Protein AF-A0A5M9ZFS0-F1 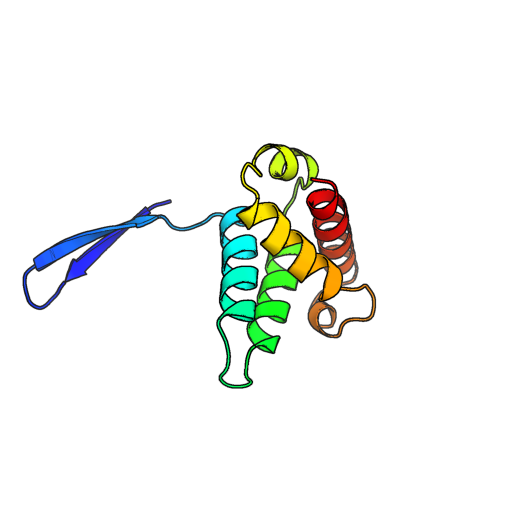(afdb_monomer_lite)

Secondary structure (DSSP, 8-state):
-EEEEE-TTT--EEEEEPP-HHHHHHHHHHHHHH--SS-THHHHHHHHHHHHT-S-HHHHHTT--SHHHHHHHHHHHHHS-TT-GGGTTS-HHHHHHHHHHHHHHHT-

Structure (mmCIF, N/CA/C/O backbone):
data_AF-A0A5M9ZFS0-F1
#
_entry.id   AF-A0A5M9ZFS0-F1
#
loop_
_atom_site.group_PDB
_atom_site.id
_atom_site.type_symbol
_atom_site.label_atom_id
_atom_site.label_alt_id
_atom_site.label_comp_id
_atom_site.label_asym_id
_atom_site.label_entity_id
_atom_site.label_seq_id
_atom_site.pdbx_PDB_ins_code
_atom_site.Cartn_x
_atom_site.Cartn_y
_atom_site.Cartn_z
_atom_site.occupancy
_atom_site.B_iso_or_equiv
_atom_site.auth_seq_id
_atom_site.auth_comp_id
_atom_site.auth_asym_id
_atom_site.auth_atom_id
_atom_site.pdbx_PDB_model_num
ATOM 1 N N . MET A 1 1 ? -13.727 -6.278 5.787 1.00 86.94 1 MET A N 1
ATOM 2 C CA . MET A 1 1 ? -13.949 -7.192 6.936 1.00 86.94 1 MET A CA 1
ATOM 3 C C . MET A 1 1 ? -13.792 -6.398 8.227 1.00 86.94 1 MET A C 1
ATOM 5 O O . MET A 1 1 ? -13.055 -5.420 8.223 1.00 86.94 1 MET A O 1
ATOM 9 N N . GLN A 1 2 ? -14.477 -6.761 9.308 1.00 91.94 2 GLN A N 1
ATOM 10 C CA . GLN A 1 2 ? -14.270 -6.137 10.619 1.00 91.94 2 GLN A CA 1
ATOM 11 C C . GLN A 1 2 ? -14.215 -7.212 11.697 1.00 91.94 2 GLN A C 1
ATOM 13 O O . GLN A 1 2 ? -14.844 -8.259 11.548 1.00 91.94 2 GLN A O 1
ATOM 18 N N . VAL A 1 3 ? -13.461 -6.942 12.753 1.00 93.50 3 VAL A N 1
ATOM 19 C CA . VAL A 1 3 ? -13.358 -7.803 13.931 1.00 93.50 3 VAL A CA 1
ATOM 20 C C . VAL A 1 3 ? -13.844 -7.031 15.146 1.00 93.50 3 VAL A C 1
ATOM 22 O O . VAL A 1 3 ? -13.636 -5.821 15.245 1.00 93.50 3 VAL A O 1
ATOM 25 N N . GLN A 1 4 ? -14.512 -7.730 16.053 1.00 95.50 4 GLN A N 1
ATOM 26 C CA . GLN A 1 4 ? -14.872 -7.201 17.358 1.00 95.50 4 GLN A CA 1
ATOM 27 C C . GLN A 1 4 ? -13.820 -7.677 18.354 1.00 95.50 4 GLN A C 1
ATOM 29 O O . GLN A 1 4 ? -13.546 -8.872 18.448 1.00 95.50 4 GLN A O 1
ATOM 34 N N . LEU A 1 5 ? -13.206 -6.731 19.048 1.00 94.00 5 LEU A N 1
ATOM 35 C CA . LEU A 1 5 ? -12.320 -6.977 20.173 1.00 94.00 5 LEU A CA 1
ATOM 36 C C . LEU A 1 5 ? -13.121 -6.747 21.450 1.00 94.00 5 LEU A C 1
ATOM 38 O O . LEU A 1 5 ? -13.888 -5.787 21.522 1.00 94.00 5 LEU A O 1
ATOM 42 N N . ILE A 1 6 ? -12.940 -7.624 22.428 1.00 95.56 6 ILE A N 1
ATOM 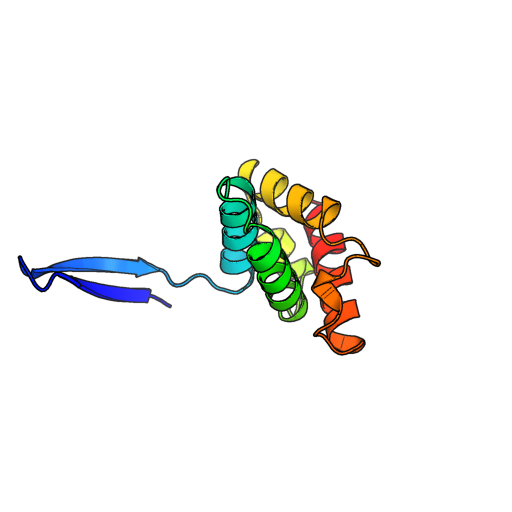43 C CA . ILE A 1 6 ? -13.518 -7.498 23.765 1.00 95.56 6 ILE A CA 1
ATOM 44 C C . ILE A 1 6 ? -12.333 -7.384 24.720 1.00 95.56 6 ILE A C 1
ATOM 46 O O . ILE A 1 6 ? -11.440 -8.229 24.675 1.00 95.56 6 ILE A O 1
ATOM 50 N N . ASP A 1 7 ? -12.282 -6.323 25.522 1.00 94.25 7 ASP A N 1
ATOM 51 C CA . ASP A 1 7 ? -11.247 -6.167 26.543 1.00 94.25 7 ASP A CA 1
ATOM 52 C C . ASP A 1 7 ? -11.521 -7.137 27.700 1.00 94.25 7 ASP A C 1
ATOM 54 O O . ASP A 1 7 ? -12.573 -7.093 28.338 1.00 94.25 7 ASP A O 1
ATOM 58 N N . ASP A 1 8 ? -10.559 -8.009 27.992 1.00 94.75 8 ASP A N 1
ATOM 59 C CA . ASP A 1 8 ? -10.658 -8.998 29.067 1.00 94.75 8 ASP A CA 1
ATOM 60 C C . ASP A 1 8 ? -10.776 -8.368 30.469 1.00 94.75 8 ASP A C 1
ATOM 62 O O . ASP A 1 8 ? -11.169 -9.046 31.421 1.00 94.75 8 ASP A O 1
ATOM 66 N N . LYS A 1 9 ? -10.409 -7.090 30.641 1.00 94.56 9 LYS A N 1
ATOM 67 C CA . LYS A 1 9 ? -10.388 -6.419 31.950 1.00 94.56 9 LYS A CA 1
ATOM 68 C C . LYS A 1 9 ? -11.722 -5.801 32.336 1.00 94.56 9 LYS A C 1
ATOM 70 O O . LYS A 1 9 ? -12.108 -5.890 33.500 1.00 94.56 9 LYS A O 1
ATOM 75 N N . ASP A 1 10 ? -12.382 -5.131 31.400 1.00 95.75 10 ASP A N 1
ATOM 76 C CA . ASP A 1 10 ? -13.610 -4.373 31.657 1.00 95.75 10 ASP A CA 1
ATOM 77 C C . ASP A 1 10 ? -14.764 -4.729 30.708 1.00 95.75 10 ASP A C 1
ATOM 79 O O . ASP A 1 10 ? -15.874 -4.221 30.875 1.00 95.75 10 ASP A O 1
ATOM 83 N N . GLY A 1 11 ? -14.542 -5.647 29.762 1.00 94.06 11 GLY A N 1
ATOM 84 C CA . GLY A 1 11 ? -15.536 -6.075 28.784 1.00 94.06 11 GLY A CA 1
ATOM 85 C C . GLY A 1 11 ? -15.806 -5.044 27.692 1.00 94.06 11 GLY A C 1
ATOM 86 O O . GLY A 1 11 ? -16.806 -5.177 26.988 1.00 94.06 11 GLY A O 1
ATOM 87 N N . ALA A 1 12 ? -14.971 -4.007 27.549 1.00 95.56 12 ALA A N 1
ATOM 88 C CA . ALA A 1 12 ? -15.166 -2.990 26.527 1.00 95.56 12 ALA A CA 1
ATOM 89 C C . ALA A 1 12 ? -15.106 -3.601 25.122 1.00 95.56 12 ALA A C 1
ATOM 91 O O . ALA A 1 12 ? -14.148 -4.282 24.756 1.00 95.56 12 ALA A O 1
ATOM 92 N N . GLU A 1 13 ? -16.125 -3.319 24.314 1.00 96.44 13 GLU A N 1
ATOM 93 C CA . GLU A 1 13 ? -16.203 -3.800 22.940 1.00 96.44 13 GLU A CA 1
ATOM 94 C C . GLU A 1 13 ? -15.725 -2.725 21.962 1.00 96.44 13 GLU A C 1
ATOM 96 O O . GLU A 1 13 ? -16.242 -1.605 21.930 1.00 96.44 13 GLU A O 1
ATOM 101 N N . VAL A 1 14 ? -14.760 -3.078 21.115 1.00 95.25 14 VAL A N 1
ATOM 102 C CA . VAL A 1 14 ? -14.237 -2.201 20.064 1.00 95.25 14 VAL A CA 1
ATOM 103 C C . VAL A 1 14 ? -14.303 -2.917 18.725 1.00 95.25 14 VAL A C 1
ATOM 105 O O . VAL A 1 14 ? -13.836 -4.043 18.577 1.00 95.25 14 VAL A O 1
ATOM 108 N N . VAL A 1 15 ? -14.845 -2.243 17.712 1.00 95.06 15 VAL A N 1
ATOM 109 C CA . VAL A 1 15 ? -14.835 -2.749 16.336 1.00 95.06 15 VAL A CA 1
ATOM 110 C C . VAL A 1 15 ? -13.624 -2.193 15.601 1.00 95.06 15 VAL A C 1
ATOM 112 O O . VAL A 1 15 ? -13.479 -0.981 15.446 1.00 95.06 15 VAL A O 1
ATOM 115 N N . VAL A 1 16 ? -12.782 -3.088 15.090 1.00 92.12 16 VAL A N 1
ATOM 116 C CA . VAL A 1 16 ? -11.632 -2.744 14.253 1.00 92.12 16 VAL A CA 1
ATOM 117 C C . VAL A 1 16 ? -11.916 -3.160 12.817 1.00 92.12 16 VAL A C 1
ATOM 119 O O . VAL A 1 16 ? -12.253 -4.311 12.528 1.00 92.12 16 VAL A O 1
ATOM 122 N N . ARG A 1 17 ? -11.777 -2.212 11.889 1.00 91.69 17 ARG A N 1
ATOM 123 C CA . ARG A 1 17 ? -11.858 -2.504 10.456 1.00 91.69 17 ARG A CA 1
ATOM 124 C C . ARG A 1 17 ? -10.548 -3.128 10.002 1.00 91.69 17 ARG A C 1
ATOM 126 O O . ARG A 1 17 ? -9.484 -2.563 10.238 1.00 91.69 17 ARG A O 1
ATOM 133 N N . ILE A 1 18 ? -10.642 -4.269 9.329 1.00 92.88 18 ILE A N 1
ATOM 134 C CA . ILE A 1 18 ? -9.488 -4.897 8.694 1.00 92.88 18 ILE A CA 1
ATOM 135 C C . ILE A 1 18 ? -9.313 -4.248 7.319 1.00 92.88 18 ILE A C 1
ATOM 137 O O . ILE A 1 18 ? -10.272 -4.280 6.534 1.00 92.88 18 ILE A O 1
ATOM 141 N N . PRO A 1 19 ? -8.149 -3.632 7.046 1.00 94.81 19 PRO A N 1
ATOM 142 C CA . PRO A 1 19 ? -7.887 -3.020 5.755 1.00 94.81 19 PRO A CA 1
ATOM 143 C C . PRO A 1 19 ? -7.862 -4.090 4.659 1.00 94.81 19 PRO A C 1
ATOM 145 O O . PRO A 1 19 ? -7.485 -5.237 4.900 1.00 94.81 19 PRO A O 1
ATOM 148 N N . ASP A 1 20 ? -8.276 -3.703 3.460 1.00 95.94 20 ASP A N 1
ATOM 149 C CA . ASP A 1 20 ? -7.980 -4.456 2.244 1.00 95.94 20 ASP A CA 1
ATOM 150 C C . ASP A 1 20 ? -6.545 -4.165 1.769 1.00 95.94 20 ASP A C 1
ATOM 152 O O . ASP A 1 20 ? -5.780 -3.511 2.479 1.00 95.94 20 ASP A O 1
ATOM 156 N N . LEU A 1 21 ? -6.160 -4.661 0.589 1.00 97.69 21 LEU A N 1
ATOM 157 C CA . LEU A 1 21 ? -4.794 -4.515 0.074 1.00 97.69 21 LEU A CA 1
ATOM 158 C C . LEU A 1 21 ? -4.366 -3.048 -0.053 1.00 97.69 21 LEU A C 1
ATOM 160 O O . LEU A 1 21 ? -3.312 -2.687 0.472 1.00 97.69 21 LEU A O 1
ATOM 164 N N . LEU A 1 22 ? -5.200 -2.187 -0.651 1.00 97.81 22 LEU A N 1
ATOM 165 C CA . LEU A 1 22 ? -4.901 -0.758 -0.769 1.00 97.81 22 LEU A CA 1
ATOM 166 C C . LEU A 1 22 ? -4.757 -0.103 0.611 1.00 97.81 22 LEU A C 1
ATOM 168 O O . LEU A 1 22 ? -3.778 0.597 0.877 1.00 97.81 22 LEU A O 1
ATOM 172 N N . GLY A 1 23 ? -5.698 -0.363 1.523 1.00 97.12 23 GLY A N 1
ATOM 173 C CA . GLY A 1 23 ? -5.618 0.155 2.886 1.00 97.12 23 GLY A CA 1
ATOM 174 C C . GLY A 1 23 ? -4.367 -0.330 3.625 1.00 97.12 23 GLY A C 1
ATOM 175 O O . GLY A 1 23 ? -3.717 0.448 4.325 1.00 97.12 23 GLY A O 1
ATOM 176 N N . ALA A 1 24 ? -3.995 -1.599 3.457 1.00 98.12 24 ALA A N 1
ATOM 177 C CA . ALA A 1 24 ? -2.823 -2.191 4.086 1.00 98.12 24 ALA A CA 1
ATOM 178 C C . ALA A 1 24 ? -1.528 -1.583 3.532 1.00 98.12 24 ALA A C 1
ATOM 180 O O . ALA A 1 24 ? -0.634 -1.256 4.314 1.00 98.12 24 ALA A O 1
ATOM 181 N N . LEU A 1 25 ? -1.453 -1.355 2.219 1.00 98.50 25 LEU A N 1
ATOM 182 C CA . LEU A 1 25 ? -0.327 -0.697 1.557 1.00 98.50 25 LEU A CA 1
ATOM 183 C C . LEU A 1 25 ? -0.110 0.724 2.103 1.00 98.50 25 LEU A C 1
ATOM 185 O O . LEU A 1 25 ? 0.992 1.075 2.538 1.00 98.50 25 LEU A O 1
ATOM 189 N N . ILE A 1 26 ? -1.183 1.520 2.187 1.00 97.75 26 ILE A N 1
ATOM 190 C CA . ILE A 1 26 ? -1.152 2.870 2.774 1.00 97.75 26 ILE A CA 1
ATOM 191 C C . ILE A 1 26 ? -0.697 2.828 4.240 1.00 97.75 26 ILE A C 1
ATOM 193 O O . ILE A 1 26 ? 0.114 3.657 4.670 1.00 97.75 26 ILE A O 1
ATOM 197 N N . LEU A 1 27 ? -1.168 1.847 5.014 1.00 97.06 27 LEU A N 1
ATOM 198 C CA . LEU A 1 27 ? -0.754 1.671 6.406 1.00 97.06 27 LEU A CA 1
ATOM 199 C C . LEU A 1 27 ? 0.717 1.259 6.540 1.00 97.06 27 LEU A C 1
ATOM 201 O O . LEU A 1 27 ? 1.377 1.737 7.463 1.00 97.06 27 LEU A O 1
ATOM 205 N N . LYS A 1 28 ? 1.273 0.443 5.633 1.00 97.94 28 LYS A N 1
ATOM 206 C CA . LYS A 1 28 ? 2.711 0.116 5.635 1.00 97.94 28 LYS A CA 1
ATOM 207 C C . LYS A 1 28 ? 3.575 1.331 5.313 1.00 97.94 28 LYS A C 1
ATOM 209 O O . LYS A 1 28 ? 4.561 1.559 6.011 1.00 97.94 28 LYS A O 1
ATOM 214 N N . SER A 1 29 ? 3.154 2.176 4.370 1.00 97.94 29 SER A N 1
ATOM 215 C CA . SER A 1 29 ? 3.793 3.481 4.134 1.00 97.94 29 SER A CA 1
ATOM 216 C C . SER A 1 29 ? 3.762 4.369 5.386 1.00 97.94 29 SER A C 1
ATOM 218 O O . SER A 1 29 ? 4.752 5.014 5.750 1.00 97.94 29 SER A O 1
ATOM 220 N N . ALA A 1 30 ? 2.632 4.372 6.101 1.00 97.12 30 ALA A N 1
ATOM 221 C CA . ALA A 1 30 ? 2.503 5.108 7.351 1.00 97.12 30 ALA A CA 1
ATOM 222 C C . ALA A 1 30 ? 3.420 4.582 8.456 1.00 97.12 30 ALA A C 1
ATOM 224 O O . ALA A 1 30 ? 4.087 5.385 9.112 1.00 97.12 30 ALA A O 1
ATOM 225 N N . ALA A 1 31 ? 3.491 3.261 8.614 1.00 96.62 31 ALA A N 1
ATOM 226 C CA . ALA A 1 31 ? 4.372 2.602 9.565 1.00 96.62 31 ALA A CA 1
ATOM 227 C C . ALA A 1 31 ? 5.847 2.891 9.262 1.00 96.62 31 ALA A C 1
ATOM 229 O O . ALA A 1 31 ? 6.577 3.268 10.173 1.00 96.62 31 ALA A O 1
ATOM 230 N N . TYR A 1 32 ? 6.264 2.822 7.992 1.00 97.19 32 TYR A N 1
ATOM 231 C CA . TYR A 1 32 ? 7.631 3.155 7.585 1.00 97.19 32 TYR A CA 1
ATOM 232 C C . TYR A 1 32 ? 8.027 4.580 7.994 1.00 97.19 32 TYR A C 1
ATOM 234 O O . TYR A 1 32 ? 9.086 4.780 8.575 1.00 97.19 32 TYR A O 1
ATOM 242 N N . SER A 1 33 ? 7.160 5.576 7.769 1.00 94.56 33 SER A N 1
ATOM 243 C CA . SER A 1 33 ? 7.465 6.958 8.186 1.00 94.56 33 SER A CA 1
ATOM 244 C C . SER A 1 33 ? 7.474 7.171 9.699 1.00 94.56 33 SER A C 1
ATOM 246 O O . SER A 1 33 ? 8.042 8.150 10.170 1.00 94.56 33 SER A O 1
ATOM 248 N N . ALA A 1 34 ? 6.753 6.337 10.448 1.00 94.94 34 ALA A N 1
ATOM 249 C CA . ALA A 1 34 ? 6.640 6.454 11.897 1.00 94.94 34 ALA A CA 1
ATOM 250 C C . ALA A 1 34 ? 7.713 5.640 12.641 1.00 94.94 34 ALA A C 1
ATOM 252 O O . ALA A 1 34 ? 7.936 5.884 13.829 1.00 94.94 34 ALA A O 1
ATOM 253 N N . ASP A 1 35 ? 8.376 4.692 11.974 1.00 91.88 35 ASP A N 1
ATOM 254 C CA . ASP A 1 35 ? 9.442 3.885 12.564 1.00 91.88 35 ASP A CA 1
ATOM 255 C C . ASP A 1 35 ? 10.758 4.674 12.614 1.00 91.88 35 ASP A C 1
ATOM 257 O O . ASP A 1 35 ? 11.481 4.813 11.629 1.00 91.88 35 ASP A O 1
ATOM 261 N N . HIS A 1 36 ? 11.077 5.167 13.809 1.00 84.69 36 HIS A N 1
ATOM 262 C CA . HIS A 1 36 ? 12.333 5.855 14.115 1.00 84.69 36 HIS A CA 1
ATOM 263 C C . HIS A 1 36 ? 13.332 4.941 14.849 1.00 84.69 36 HIS A C 1
ATOM 265 O O . HIS A 1 36 ? 14.383 5.402 15.286 1.00 84.69 36 HIS A O 1
ATOM 271 N N . ALA A 1 37 ? 13.007 3.654 15.018 1.00 81.56 37 ALA A N 1
ATOM 272 C CA . ALA A 1 37 ? 13.796 2.689 15.782 1.00 81.56 37 ALA A CA 1
ATOM 273 C C . ALA A 1 37 ? 14.857 1.965 14.933 1.00 81.56 37 ALA A C 1
ATOM 275 O O . ALA A 1 37 ? 15.565 1.104 15.450 1.00 81.56 37 ALA A O 1
ATOM 276 N N . GLY A 1 38 ? 14.979 2.311 13.645 1.00 78.94 38 GLY A N 1
ATOM 277 C CA . GLY A 1 38 ? 15.994 1.760 12.741 1.00 78.94 38 GLY A CA 1
ATOM 278 C C . GLY A 1 38 ? 15.615 0.428 12.092 1.00 78.94 38 GLY A C 1
ATOM 279 O O . GLY A 1 38 ? 16.460 -0.202 11.468 1.00 78.94 38 GLY A O 1
ATOM 280 N N . TYR A 1 39 ? 14.353 0.005 12.202 1.00 82.69 39 TYR A N 1
ATOM 281 C CA . TYR A 1 39 ? 13.858 -1.249 11.625 1.00 82.69 39 TYR A CA 1
ATOM 282 C C . TYR A 1 39 ? 12.791 -1.027 10.543 1.00 82.69 39 TYR A C 1
ATOM 284 O O . TYR A 1 39 ? 11.978 -1.915 10.278 1.00 82.69 39 TYR A O 1
ATOM 292 N N . GLY A 1 40 ? 12.790 0.157 9.924 1.00 88.25 40 GLY A N 1
ATOM 293 C CA . GLY A 1 40 ? 11.771 0.569 8.961 1.00 88.25 40 GLY A CA 1
ATOM 294 C C . GLY A 1 40 ? 11.699 -0.325 7.723 1.00 88.25 40 GLY A C 1
ATOM 295 O O . GLY A 1 40 ? 10.606 -0.564 7.219 1.00 88.25 40 GLY A O 1
ATOM 296 N N . ASP A 1 41 ? 12.823 -0.887 7.274 1.00 93.62 41 ASP A N 1
ATOM 297 C CA . ASP A 1 41 ? 12.916 -1.642 6.016 1.00 93.62 41 ASP A CA 1
ATOM 298 C C . ASP A 1 41 ? 11.937 -2.816 5.915 1.00 93.62 41 ASP A C 1
ATOM 300 O O . ASP A 1 41 ? 11.399 -3.072 4.841 1.00 93.62 41 ASP A O 1
ATOM 304 N N . ARG A 1 42 ? 11.608 -3.483 7.031 1.00 95.19 42 ARG A N 1
ATOM 305 C CA . ARG A 1 42 ? 10.598 -4.561 7.034 1.00 95.19 42 ARG A CA 1
ATOM 306 C C . ARG A 1 42 ? 9.237 -4.088 6.507 1.00 95.19 42 ARG A C 1
ATOM 308 O O . ARG A 1 42 ? 8.506 -4.859 5.900 1.00 95.19 42 ARG A O 1
ATOM 315 N N . HIS A 1 43 ? 8.896 -2.816 6.725 1.00 97.62 43 HIS A N 1
ATOM 316 C CA . HIS A 1 43 ? 7.649 -2.235 6.240 1.00 97.62 43 HIS A CA 1
ATOM 317 C C . HIS A 1 43 ? 7.655 -2.047 4.722 1.00 97.62 43 HIS A C 1
ATOM 319 O O . HIS A 1 43 ? 6.587 -2.109 4.121 1.00 97.62 43 HIS A O 1
ATOM 325 N N . LEU A 1 44 ? 8.829 -1.853 4.113 1.00 97.94 44 LEU A N 1
ATOM 326 C CA . LEU A 1 44 ? 8.979 -1.758 2.663 1.00 97.94 44 LEU A CA 1
ATOM 327 C C . LEU A 1 44 ? 8.927 -3.138 1.999 1.00 97.94 44 LEU A C 1
ATOM 329 O O . LEU A 1 44 ? 8.259 -3.265 0.981 1.00 97.94 44 LEU A O 1
ATOM 333 N N . TYR A 1 45 ? 9.495 -4.181 2.617 1.00 98.19 45 TYR A N 1
ATOM 334 C CA . TYR A 1 45 ? 9.277 -5.568 2.172 1.00 98.19 45 TYR A CA 1
ATOM 335 C C . TYR A 1 45 ? 7.791 -5.949 2.182 1.00 98.19 45 TYR A C 1
ATOM 337 O O . TYR A 1 45 ? 7.273 -6.487 1.206 1.00 98.19 45 TYR A O 1
ATOM 345 N N . ASP A 1 46 ? 7.079 -5.624 3.265 1.00 98.19 46 ASP A N 1
ATOM 346 C CA . ASP A 1 46 ? 5.636 -5.864 3.331 1.00 98.19 46 ASP A CA 1
ATOM 347 C C . ASP A 1 46 ? 4.868 -5.033 2.289 1.00 98.19 46 ASP A C 1
ATOM 349 O O . ASP A 1 46 ? 3.893 -5.514 1.720 1.00 98.19 46 ASP A O 1
ATOM 353 N N . ALA A 1 47 ? 5.275 -3.782 2.046 1.00 98.50 47 ALA A N 1
ATOM 354 C CA . ALA A 1 47 ? 4.633 -2.916 1.058 1.00 98.50 47 ALA A CA 1
ATOM 355 C C . ALA A 1 47 ? 4.833 -3.432 -0.374 1.00 98.50 47 ALA A C 1
ATOM 357 O O . ALA A 1 47 ? 3.872 -3.444 -1.136 1.00 98.50 47 ALA A O 1
ATOM 358 N N . ALA A 1 48 ? 6.035 -3.904 -0.711 1.00 98.62 48 ALA A N 1
ATOM 359 C CA . ALA A 1 48 ? 6.336 -4.542 -1.989 1.00 98.62 48 ALA A CA 1
ATOM 360 C C . ALA A 1 48 ? 5.437 -5.767 -2.228 1.00 98.62 48 ALA A C 1
ATOM 362 O O . ALA A 1 48 ? 4.788 -5.865 -3.266 1.00 98.62 48 ALA A O 1
ATOM 363 N N . MET A 1 49 ? 5.317 -6.648 -1.228 1.00 98.56 49 MET A N 1
ATOM 364 C CA . MET A 1 49 ? 4.420 -7.806 -1.303 1.00 98.56 49 MET A CA 1
ATOM 365 C C . MET A 1 49 ? 2.943 -7.402 -1.415 1.00 98.56 49 MET A C 1
ATOM 367 O O . MET A 1 49 ? 2.192 -8.002 -2.169 1.00 98.56 49 MET A O 1
ATOM 371 N N . LEU A 1 50 ? 2.490 -6.382 -0.685 1.00 98.75 50 LEU A N 1
ATOM 372 C CA . LEU A 1 50 ? 1.095 -5.941 -0.783 1.00 98.75 50 LEU A CA 1
ATOM 373 C C . LEU A 1 50 ? 0.780 -5.314 -2.142 1.00 98.75 50 LEU A C 1
ATOM 375 O O . LEU A 1 50 ? -0.312 -5.540 -2.657 1.00 98.75 50 LEU A O 1
ATOM 379 N N . ALA A 1 51 ? 1.712 -4.543 -2.707 1.00 98.75 51 ALA 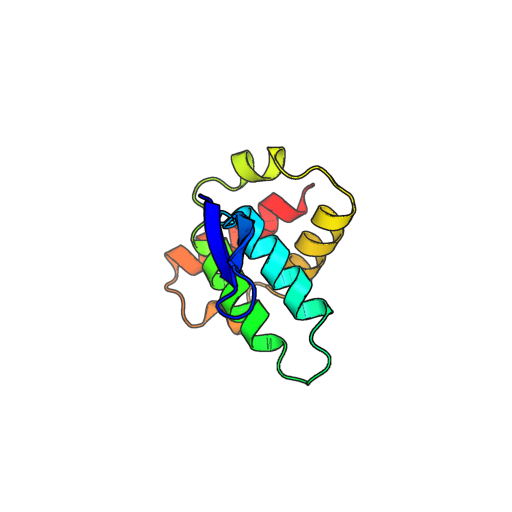A N 1
ATOM 380 C CA . ALA A 1 51 ? 1.565 -3.963 -4.035 1.00 98.75 51 ALA A CA 1
ATOM 381 C C . ALA A 1 51 ? 1.468 -5.056 -5.108 1.00 98.75 51 ALA A C 1
ATOM 383 O O . ALA A 1 51 ? 0.572 -4.989 -5.940 1.00 98.75 51 ALA A O 1
ATOM 384 N N . SER A 1 52 ? 2.300 -6.101 -5.036 1.00 98.69 52 SER A N 1
ATOM 385 C CA . SER A 1 52 ? 2.268 -7.207 -6.006 1.00 98.69 52 SER A CA 1
ATOM 386 C C . SER A 1 52 ? 1.000 -8.057 -5.978 1.00 98.69 52 SER A C 1
ATOM 388 O O . SER A 1 52 ? 0.764 -8.845 -6.888 1.00 98.69 52 SER A O 1
ATOM 390 N N . LEU A 1 53 ? 0.179 -7.924 -4.935 1.00 98.69 53 LEU A N 1
ATOM 391 C CA . LEU A 1 53 ? -1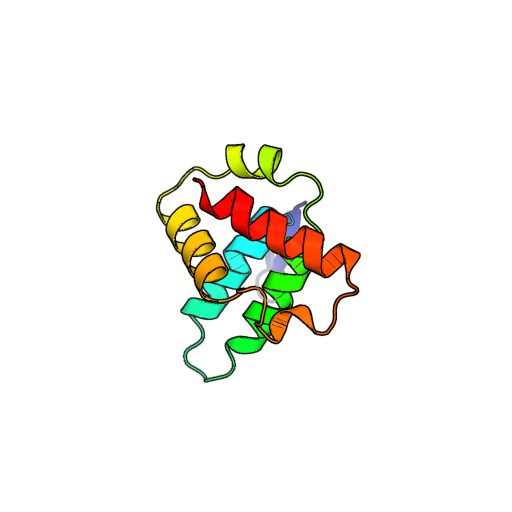.091 -8.633 -4.813 1.00 98.69 53 LEU A CA 1
ATOM 392 C C . LEU A 1 53 ? -2.292 -7.808 -5.288 1.00 98.69 53 LEU A C 1
ATOM 394 O O . LEU A 1 53 ? -3.405 -8.339 -5.292 1.00 98.69 53 LEU A O 1
ATOM 398 N N . ILE A 1 54 ? -2.114 -6.528 -5.639 1.00 98.50 54 ILE A N 1
ATOM 399 C CA . ILE A 1 54 ? -3.203 -5.682 -6.141 1.00 98.50 54 ILE A CA 1
ATOM 400 C C . ILE A 1 54 ? -3.496 -6.073 -7.599 1.00 98.50 54 ILE A C 1
ATOM 402 O O . ILE A 1 54 ? -2.652 -5.868 -8.462 1.00 98.50 54 ILE A O 1
ATOM 406 N N . PRO A 1 55 ? -4.692 -6.615 -7.903 1.00 96.19 55 PRO A N 1
ATOM 407 C CA . PRO A 1 55 ? -4.969 -7.179 -9.224 1.00 96.19 55 PRO A CA 1
ATOM 408 C C . PRO A 1 55 ? -5.359 -6.131 -10.276 1.00 96.19 55 PRO A C 1
ATOM 410 O O . PRO A 1 55 ? -5.274 -6.406 -11.467 1.00 96.19 55 PRO A O 1
ATOM 413 N N . ASP A 1 56 ? -5.850 -4.966 -9.843 1.00 97.94 56 ASP A N 1
ATOM 414 C CA . ASP A 1 56 ? -6.314 -3.883 -10.717 1.00 97.94 56 ASP A CA 1
ATOM 415 C C . ASP A 1 56 ? -5.927 -2.521 -10.109 1.00 97.94 56 ASP A C 1
ATOM 417 O O . ASP A 1 56 ? -6.704 -1.920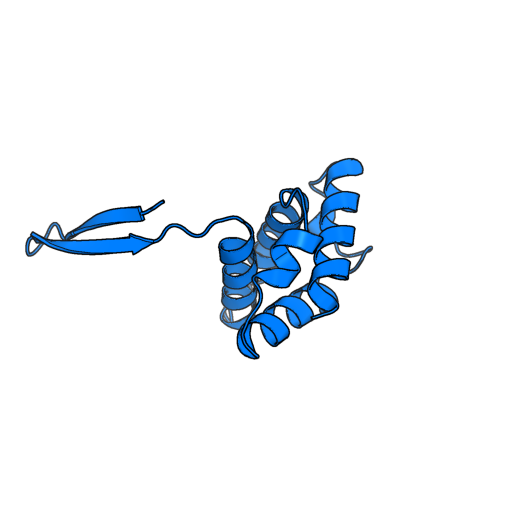 -9.356 1.00 97.94 56 ASP A O 1
ATOM 421 N N . PRO A 1 57 ? -4.699 -2.042 -10.373 1.00 98.00 57 PRO A N 1
ATOM 422 C CA . PRO A 1 57 ? -4.218 -0.772 -9.834 1.00 98.00 57 PRO A CA 1
ATOM 423 C C . PRO A 1 57 ? -5.019 0.442 -10.318 1.00 98.00 57 PRO A C 1
ATOM 425 O O . PRO A 1 57 ? -5.157 1.414 -9.575 1.00 98.00 57 PRO A O 1
ATOM 428 N N . ASP A 1 58 ? -5.583 0.389 -11.528 1.00 97.88 58 ASP A N 1
ATOM 429 C CA . ASP A 1 58 ? -6.398 1.467 -12.097 1.00 97.88 58 ASP A CA 1
ATOM 430 C C . ASP A 1 58 ? -7.722 1.630 -11.337 1.00 97.88 58 ASP A C 1
ATOM 432 O O . ASP A 1 58 ? -8.149 2.751 -11.036 1.00 97.88 58 ASP A O 1
ATOM 436 N N . ALA A 1 59 ? -8.365 0.521 -10.960 1.00 97.88 59 ALA A N 1
ATOM 437 C CA . ALA A 1 59 ? -9.550 0.562 -10.107 1.00 97.88 59 ALA A CA 1
ATOM 438 C C . ALA A 1 59 ? -9.231 1.107 -8.704 1.00 97.88 59 ALA A C 1
ATOM 440 O O . ALA A 1 59 ? -10.023 1.866 -8.133 1.00 97.88 59 ALA A O 1
ATOM 441 N N . GLU A 1 60 ? -8.068 0.757 -8.150 1.00 98.25 60 GLU A N 1
ATOM 442 C CA . GLU A 1 60 ? -7.622 1.241 -6.840 1.00 98.25 60 GLU A CA 1
ATOM 443 C C . GLU A 1 60 ? -7.233 2.730 -6.859 1.00 98.25 60 GLU A C 1
ATOM 445 O O . GLU A 1 60 ? -7.501 3.450 -5.892 1.00 98.25 60 GLU A O 1
ATOM 450 N N . LEU A 1 61 ? -6.707 3.241 -7.978 1.00 97.19 61 LEU A N 1
ATOM 451 C CA . LEU A 1 61 ? -6.407 4.664 -8.178 1.00 97.19 61 LEU A CA 1
ATOM 452 C C . LEU A 1 61 ? -7.640 5.549 -7.936 1.00 97.19 61 LEU A C 1
ATOM 454 O O . LEU A 1 61 ? -7.550 6.589 -7.280 1.00 97.19 61 LEU A O 1
ATOM 458 N N . ALA A 1 62 ? -8.814 5.112 -8.404 1.00 96.50 62 ALA A N 1
ATOM 459 C CA . ALA A 1 62 ? -10.079 5.828 -8.222 1.00 96.50 62 ALA A CA 1
ATOM 460 C C . ALA A 1 62 ? -10.552 5.887 -6.756 1.00 96.50 62 ALA A C 1
ATOM 462 O O . ALA A 1 62 ? -11.434 6.682 -6.419 1.00 96.50 62 ALA A O 1
ATOM 463 N N . ARG A 1 63 ? -9.986 5.049 -5.879 1.00 97.00 63 ARG A N 1
ATOM 464 C CA . ARG A 1 63 ? -10.317 4.992 -4.450 1.00 97.00 63 ARG A CA 1
ATOM 465 C C . ARG A 1 63 ? -9.437 5.902 -3.597 1.00 97.00 63 ARG A C 1
ATOM 467 O O . ARG A 1 63 ? -9.807 6.184 -2.457 1.00 97.00 63 ARG A O 1
ATOM 474 N N . LEU A 1 64 ? -8.308 6.378 -4.123 1.00 96.94 64 LEU A N 1
ATOM 475 C CA . LEU A 1 64 ? -7.484 7.392 -3.466 1.00 96.94 64 LEU A CA 1
ATOM 476 C C . LEU A 1 64 ? -8.239 8.726 -3.435 1.00 96.94 64 LEU A C 1
ATOM 478 O O . LEU A 1 64 ? -8.819 9.153 -4.435 1.00 96.94 64 LEU A O 1
ATOM 482 N N . HIS A 1 65 ? -8.264 9.393 -2.279 1.00 96.00 65 HIS A N 1
ATOM 483 C CA . HIS A 1 65 ? -9.147 10.552 -2.101 1.00 96.00 65 HIS A CA 1
ATOM 484 C C . HIS A 1 65 ? -8.584 11.657 -1.198 1.00 96.00 65 HIS A C 1
ATOM 486 O O . HIS A 1 65 ? -9.281 12.636 -0.918 1.00 96.00 65 HIS A O 1
ATOM 492 N N . SER A 1 66 ? -7.353 11.538 -0.693 1.00 96.44 66 SER A N 1
ATOM 493 C CA . SER A 1 66 ? -6.777 12.535 0.211 1.00 96.44 66 SER A CA 1
ATOM 494 C C . SER A 1 66 ? -5.325 12.893 -0.098 1.00 96.44 66 SER A C 1
ATOM 496 O O . SER A 1 66 ? -4.526 12.092 -0.578 1.00 96.44 66 SER A O 1
ATOM 498 N N . GLY A 1 67 ? -4.932 14.117 0.268 1.00 97.31 67 GLY A N 1
ATOM 499 C CA . GLY A 1 67 ? -3.532 14.541 0.187 1.00 97.31 67 GLY A CA 1
ATOM 500 C C . GLY A 1 67 ? -2.588 13.711 1.068 1.00 97.31 67 GLY A C 1
ATOM 501 O O . GLY A 1 67 ? -1.382 13.700 0.821 1.00 97.31 67 GLY A O 1
ATOM 502 N N . THR A 1 68 ? -3.114 13.012 2.078 1.00 96.31 68 THR A N 1
ATOM 503 C CA . THR A 1 68 ? -2.348 12.042 2.867 1.00 96.31 68 THR A CA 1
ATOM 504 C C . THR A 1 68 ? -2.045 10.805 2.036 1.00 96.31 68 THR A C 1
ATOM 506 O O . THR A 1 68 ? -0.883 10.411 1.990 1.00 96.31 68 THR A O 1
ATOM 509 N N . ASP A 1 69 ? -3.031 10.254 1.327 1.00 97.38 69 ASP A N 1
ATOM 510 C CA . ASP A 1 69 ? -2.836 9.071 0.480 1.00 97.38 69 ASP A CA 1
ATOM 511 C C . ASP A 1 69 ? -1.761 9.339 -0.572 1.00 97.38 69 ASP A C 1
ATOM 513 O O . ASP A 1 69 ? -0.795 8.591 -0.681 1.00 97.38 69 ASP A O 1
ATOM 517 N N . ARG A 1 70 ? -1.828 10.502 -1.229 1.00 97.56 70 ARG A N 1
ATOM 518 C CA . ARG A 1 70 ? -0.799 10.944 -2.182 1.00 97.56 70 ARG A CA 1
ATOM 519 C C . ARG A 1 70 ? 0.605 10.948 -1.612 1.00 97.56 70 ARG A C 1
ATOM 521 O O . ARG A 1 70 ? 1.548 10.506 -2.258 1.00 97.56 70 ARG A O 1
ATOM 528 N N . LYS A 1 71 ? 0.768 11.499 -0.407 1.00 98.12 71 LYS A N 1
ATOM 529 C CA . LYS A 1 71 ? 2.070 11.540 0.268 1.00 98.12 71 LYS A CA 1
ATOM 530 C C . LYS A 1 71 ? 2.562 10.130 0.583 1.00 98.12 71 LYS A C 1
ATOM 532 O O . LYS A 1 71 ? 3.755 9.877 0.468 1.00 98.12 71 LYS A O 1
ATOM 537 N N . ARG A 1 72 ? 1.657 9.229 0.976 1.00 98.12 72 ARG A N 1
ATOM 538 C CA . ARG A 1 72 ? 1.977 7.834 1.295 1.00 98.12 72 ARG A CA 1
ATOM 539 C C . ARG A 1 72 ? 2.372 7.037 0.058 1.00 98.12 72 ARG A C 1
ATOM 541 O O . ARG A 1 72 ? 3.360 6.314 0.134 1.00 98.12 72 ARG A O 1
ATOM 548 N N . ILE A 1 73 ? 1.662 7.201 -1.053 1.00 98.25 73 ILE A N 1
ATOM 549 C CA . ILE A 1 73 ? 1.993 6.533 -2.314 1.00 98.25 73 ILE A CA 1
ATOM 550 C C . ILE A 1 73 ? 3.306 7.062 -2.888 1.00 98.25 73 ILE A C 1
ATOM 552 O O . ILE A 1 73 ? 4.176 6.263 -3.204 1.00 98.25 73 ILE A O 1
ATOM 556 N N . ARG A 1 74 ? 3.518 8.384 -2.926 1.00 98.25 74 ARG A N 1
ATOM 557 C CA . ARG A 1 74 ? 4.802 8.958 -3.372 1.00 98.25 74 ARG A CA 1
ATOM 558 C C . ARG A 1 74 ? 5.989 8.459 -2.568 1.00 98.25 74 ARG A C 1
ATOM 560 O O . ARG A 1 74 ? 7.014 8.131 -3.139 1.00 98.25 74 ARG A O 1
ATOM 567 N N . LEU A 1 75 ? 5.837 8.357 -1.248 1.00 98.19 75 LEU A N 1
ATOM 568 C CA . LEU A 1 75 ? 6.885 7.791 -0.408 1.00 98.19 75 LEU A CA 1
ATOM 569 C C . LEU A 1 75 ? 7.226 6.353 -0.812 1.00 98.19 75 LEU A C 1
ATOM 571 O O . LEU A 1 75 ? 8.393 5.984 -0.775 1.00 98.19 75 LEU A O 1
ATOM 575 N N . LEU A 1 76 ? 6.223 5.541 -1.151 1.00 98.38 76 LEU A N 1
ATOM 576 C CA . LEU A 1 76 ? 6.466 4.182 -1.625 1.00 98.38 76 LEU A CA 1
ATOM 577 C C . LEU A 1 76 ? 7.106 4.188 -3.013 1.00 98.38 76 LEU A C 1
ATOM 579 O O . LEU A 1 76 ? 8.069 3.461 -3.197 1.00 98.38 76 LEU A O 1
ATOM 583 N N . HIS A 1 77 ? 6.654 5.040 -3.934 1.00 98.44 77 HIS A N 1
ATOM 584 C CA . HIS A 1 77 ? 7.266 5.218 -5.258 1.00 98.44 77 HIS A CA 1
ATOM 585 C C . HIS A 1 77 ? 8.756 5.577 -5.168 1.00 98.44 77 HIS A C 1
ATOM 587 O O . HIS A 1 77 ? 9.590 4.917 -5.778 1.00 98.44 77 HIS A O 1
ATOM 593 N N . ASP A 1 78 ? 9.115 6.513 -4.287 1.00 98.12 78 ASP A N 1
ATOM 594 C CA . ASP A 1 78 ? 10.507 6.924 -4.062 1.00 98.12 78 ASP A CA 1
ATOM 595 C C . ASP A 1 78 ? 11.388 5.816 -3.444 1.00 98.12 78 ASP A C 1
ATOM 597 O O . ASP A 1 78 ? 12.619 5.886 -3.503 1.00 98.12 78 ASP A O 1
ATOM 601 N N . LYS A 1 79 ? 10.788 4.832 -2.759 1.00 97.88 79 LYS A N 1
ATOM 602 C CA . LYS A 1 79 ? 11.509 3.794 -1.995 1.00 97.88 79 LYS A CA 1
ATOM 603 C C . LYS A 1 79 ? 11.533 2.438 -2.679 1.00 97.88 79 LYS A C 1
ATOM 605 O O . LYS A 1 79 ? 12.532 1.731 -2.570 1.00 97.88 79 LYS A O 1
ATOM 610 N N . LEU A 1 80 ? 10.453 2.087 -3.357 1.00 98.00 80 LEU A N 1
ATOM 611 C CA . LEU A 1 80 ? 10.245 0.822 -4.047 1.00 98.00 80 LEU A CA 1
ATOM 612 C C . LEU A 1 80 ? 10.623 0.960 -5.526 1.00 98.00 80 LEU A C 1
ATOM 614 O O . LEU A 1 80 ? 9.863 0.593 -6.415 1.00 98.00 80 LEU A O 1
ATOM 618 N N . ILE A 1 81 ? 11.807 1.516 -5.787 1.00 97.25 81 ILE A N 1
ATOM 619 C CA . ILE A 1 81 ? 12.358 1.597 -7.143 1.00 97.25 81 ILE A CA 1
ATOM 620 C C . ILE A 1 81 ? 12.697 0.195 -7.672 1.00 97.25 81 ILE A C 1
ATOM 622 O O . ILE A 1 81 ? 12.844 -0.749 -6.893 1.00 97.25 81 ILE A O 1
ATOM 626 N N . GLU A 1 82 ? 12.855 0.066 -8.989 1.00 96.69 82 GLU A N 1
ATOM 627 C CA . GLU A 1 82 ? 13.075 -1.214 -9.683 1.00 96.69 82 GLU A CA 1
ATOM 628 C C . GLU A 1 82 ? 14.227 -2.057 -9.103 1.00 96.69 82 GLU A C 1
ATOM 630 O O . GLU A 1 82 ? 14.080 -3.269 -8.929 1.00 96.69 82 GLU A O 1
ATOM 635 N N . ASP A 1 83 ? 15.334 -1.399 -8.750 1.00 96.19 83 ASP A N 1
ATOM 636 C CA . ASP A 1 83 ? 16.548 -2.022 -8.203 1.00 96.19 83 ASP A CA 1
ATOM 637 C C . ASP A 1 83 ? 16.522 -2.174 -6.671 1.00 96.19 83 ASP A C 1
ATOM 639 O O . ASP A 1 83 ? 17.527 -2.528 -6.050 1.00 96.19 83 ASP A O 1
ATOM 643 N N . SER A 1 84 ? 15.406 -1.835 -6.017 1.00 96.75 84 SER A N 1
ATOM 644 C CA . SER A 1 84 ? 15.322 -1.925 -4.560 1.00 96.75 84 SER A CA 1
ATOM 645 C C . SER A 1 84 ? 15.298 -3.393 -4.103 1.00 96.75 84 SER A C 1
ATOM 647 O O . SER A 1 84 ? 14.615 -4.215 -4.715 1.00 96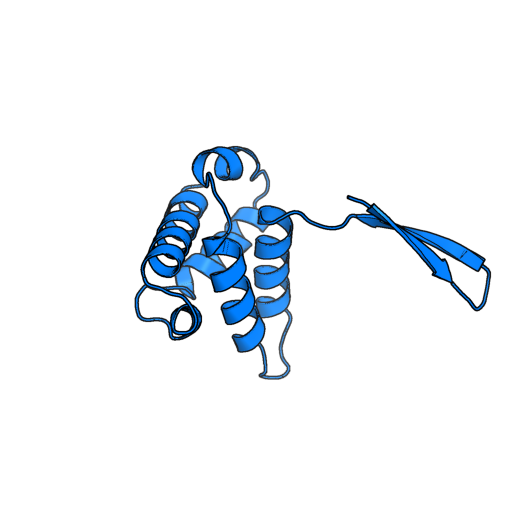.75 84 SER A O 1
ATOM 649 N N . PRO A 1 85 ? 15.967 -3.738 -2.985 1.00 97.44 85 PRO A N 1
ATOM 650 C CA . PRO A 1 85 ? 16.046 -5.124 -2.509 1.00 97.44 85 PRO A CA 1
ATOM 651 C C . PRO A 1 85 ? 14.700 -5.658 -1.995 1.00 97.44 85 PRO A C 1
ATOM 653 O O . PRO A 1 85 ? 14.550 -6.840 -1.698 1.00 97.44 85 PRO A O 1
ATOM 656 N N . TYR A 1 86 ? 13.695 -4.789 -1.853 1.00 97.94 86 TYR A N 1
ATOM 657 C CA . TYR A 1 86 ? 12.385 -5.148 -1.314 1.00 97.94 86 TYR A CA 1
ATOM 658 C C . TYR A 1 86 ? 11.604 -6.098 -2.235 1.00 97.94 86 TYR A C 1
ATOM 660 O O . TYR A 1 86 ? 10.668 -6.754 -1.778 1.00 97.94 86 TYR A O 1
ATOM 668 N N . TRP A 1 87 ? 12.027 -6.208 -3.497 1.00 98.25 87 TRP A N 1
ATOM 669 C CA . TRP A 1 87 ? 11.466 -7.102 -4.505 1.00 98.25 87 TRP A CA 1
ATOM 670 C C . TRP A 1 87 ? 12.102 -8.500 -4.522 1.00 98.25 87 TRP A C 1
ATOM 672 O O . TRP A 1 87 ? 11.507 -9.414 -5.082 1.00 98.25 87 TRP A O 1
ATOM 682 N N . ASP A 1 88 ? 13.261 -8.698 -3.881 1.00 96.62 88 ASP A N 1
ATOM 683 C CA . ASP A 1 88 ? 14.111 -9.897 -4.035 1.00 96.62 88 ASP A CA 1
ATOM 684 C C . ASP A 1 88 ? 13.431 -11.220 -3.633 1.00 96.62 88 ASP A C 1
ATOM 686 O O . ASP A 1 88 ? 13.860 -12.299 -4.040 1.00 96.62 88 ASP A O 1
ATOM 690 N N . ASN A 1 89 ? 12.377 -11.153 -2.814 1.00 95.25 89 ASN A N 1
ATOM 691 C CA . ASN A 1 89 ? 11.628 -12.325 -2.350 1.00 95.25 89 ASN A CA 1
ATOM 692 C C . ASN A 1 89 ? 10.432 -12.689 -3.247 1.00 95.25 89 ASN A C 1
ATOM 694 O O . ASN A 1 89 ? 9.720 -13.647 -2.941 1.00 95.25 89 ASN A O 1
ATOM 698 N N . LEU A 1 90 ? 10.174 -11.918 -4.304 1.00 97.94 90 LEU A N 1
ATOM 699 C CA . LEU A 1 90 ? 9.086 -12.154 -5.247 1.00 97.94 90 LEU A CA 1
ATOM 700 C C . LEU A 1 90 ? 9.613 -12.852 -6.502 1.00 97.94 90 LEU A C 1
ATOM 702 O O . LEU A 1 90 ? 10.767 -12.681 -6.892 1.00 97.94 90 LEU A O 1
ATOM 706 N N . ASP A 1 91 ? 8.755 -13.637 -7.150 1.00 98.25 91 ASP A N 1
ATOM 707 C CA . ASP A 1 91 ? 9.032 -14.058 -8.522 1.00 98.25 91 ASP A CA 1
ATOM 708 C C . ASP A 1 91 ? 8.868 -12.881 -9.499 1.00 98.25 91 ASP A C 1
ATOM 710 O O . ASP A 1 91 ? 8.326 -11.831 -9.151 1.00 98.25 91 ASP A O 1
ATOM 714 N N . GLU A 1 92 ? 9.338 -13.062 -10.734 1.00 97.94 92 GLU A N 1
ATOM 715 C CA . GLU A 1 92 ? 9.350 -11.990 -11.735 1.00 97.94 92 GLU A CA 1
ATOM 716 C C . GLU A 1 92 ? 7.949 -11.441 -12.041 1.00 97.94 92 GLU A C 1
ATOM 718 O O . GLU A 1 92 ? 7.799 -10.242 -12.254 1.00 97.94 92 GLU A O 1
ATOM 723 N N . SER A 1 93 ? 6.916 -12.295 -12.024 1.00 98.19 93 SER A N 1
ATOM 724 C CA . SER A 1 93 ? 5.541 -11.864 -12.301 1.00 98.19 93 SER A CA 1
ATOM 725 C C . SER A 1 93 ? 5.052 -10.923 -11.209 1.00 98.19 93 SER A C 1
ATOM 727 O O . SER A 1 93 ? 4.659 -9.800 -11.495 1.00 98.19 93 SER A O 1
ATOM 729 N N . HIS A 1 94 ? 5.149 -11.347 -9.948 1.00 98.62 94 HIS A N 1
ATOM 730 C CA . HIS A 1 94 ? 4.715 -10.532 -8.817 1.00 98.62 94 HIS A CA 1
ATOM 731 C C . HIS A 1 94 ? 5.581 -9.278 -8.655 1.00 98.62 94 HIS A C 1
ATOM 733 O O . HIS A 1 94 ? 5.083 -8.225 -8.262 1.00 98.62 94 HIS A O 1
ATOM 739 N N . ARG A 1 95 ? 6.881 -9.359 -8.959 1.00 98.50 95 ARG A N 1
ATOM 740 C CA . ARG A 1 95 ? 7.749 -8.179 -8.994 1.00 98.50 95 ARG A CA 1
ATOM 741 C C . ARG A 1 95 ? 7.232 -7.156 -10.007 1.00 98.50 95 ARG A C 1
ATOM 743 O O . ARG A 1 95 ? 7.097 -5.989 -9.645 1.00 98.50 95 ARG A O 1
ATOM 750 N N . GLN A 1 96 ? 6.907 -7.583 -11.228 1.00 98.44 96 GLN A N 1
ATOM 751 C CA . GLN A 1 96 ? 6.366 -6.691 -12.252 1.00 98.44 96 GLN A CA 1
ATOM 752 C C . GLN A 1 96 ? 5.007 -6.110 -11.840 1.00 98.44 96 GLN A C 1
ATOM 754 O O . GLN A 1 96 ? 4.836 -4.895 -11.894 1.00 98.44 96 GLN A O 1
ATOM 759 N N . ASP A 1 97 ? 4.091 -6.941 -11.332 1.00 98.62 97 ASP A N 1
ATOM 760 C CA . ASP A 1 97 ? 2.769 -6.497 -10.865 1.00 98.62 97 ASP A CA 1
ATOM 761 C C . ASP A 1 97 ? 2.887 -5.430 -9.759 1.00 98.62 97 ASP A C 1
ATOM 763 O O . ASP A 1 97 ? 2.152 -4.439 -9.731 1.00 98.62 97 ASP A O 1
ATOM 767 N N . GLY A 1 98 ? 3.851 -5.599 -8.848 1.00 98.56 98 GLY A N 1
ATOM 768 C CA . GLY A 1 98 ? 4.128 -4.644 -7.778 1.00 98.56 98 GLY A CA 1
ATOM 769 C C . GLY A 1 98 ? 4.692 -3.316 -8.286 1.00 98.56 98 GLY A C 1
ATOM 770 O O . GLY A 1 98 ? 4.256 -2.258 -7.825 1.00 98.56 98 GLY A O 1
ATOM 771 N N . LEU A 1 99 ? 5.627 -3.358 -9.240 1.00 98.56 99 LEU A N 1
ATOM 772 C CA . LEU A 1 99 ? 6.187 -2.162 -9.874 1.00 98.56 99 LEU A CA 1
ATOM 773 C C . LEU A 1 99 ? 5.106 -1.383 -10.631 1.00 98.56 99 LEU A C 1
ATOM 775 O O . LEU A 1 99 ? 4.950 -0.182 -10.399 1.00 98.56 99 LEU A O 1
ATOM 779 N N . ASP A 1 100 ? 4.309 -2.074 -11.446 1.00 98.44 100 ASP A N 1
ATOM 780 C CA . ASP A 1 100 ? 3.208 -1.481 -12.209 1.00 98.44 100 ASP A CA 1
ATOM 781 C C . ASP A 1 100 ? 2.162 -0.859 -11.274 1.00 98.44 100 ASP A C 1
ATOM 783 O O . ASP A 1 100 ? 1.694 0.257 -11.499 1.00 98.44 100 ASP A O 1
ATOM 787 N N . THR A 1 101 ? 1.848 -1.530 -10.163 1.00 98.75 101 THR A N 1
ATOM 788 C CA . THR A 1 101 ? 0.935 -1.004 -9.141 1.00 98.75 101 THR A CA 1
ATOM 789 C C . THR A 1 101 ? 1.435 0.308 -8.546 1.00 98.75 101 THR A C 1
ATOM 791 O O . THR A 1 101 ? 0.678 1.277 -8.443 1.00 98.75 101 THR A O 1
ATOM 794 N N . ILE A 1 102 ? 2.701 0.357 -8.123 1.00 98.44 102 ILE A N 1
ATOM 795 C CA . ILE A 1 102 ? 3.277 1.555 -7.504 1.00 98.44 102 ILE A CA 1
ATOM 796 C C . ILE A 1 102 ? 3.362 2.701 -8.516 1.00 98.44 102 ILE A C 1
ATOM 798 O O . ILE A 1 102 ? 3.031 3.836 -8.163 1.00 98.44 102 ILE A O 1
ATOM 802 N N . GLU A 1 103 ? 3.729 2.409 -9.765 1.00 98.38 103 GLU A N 1
ATOM 803 C CA . GLU A 1 103 ? 3.758 3.393 -10.846 1.00 98.38 103 GLU A CA 1
ATOM 804 C C . GLU A 1 103 ? 2.355 3.955 -11.116 1.00 98.38 103 GLU A C 1
ATOM 806 O O . GLU A 1 103 ? 2.166 5.170 -11.018 1.00 98.38 103 GLU A O 1
ATOM 811 N N . THR A 1 104 ? 1.345 3.103 -11.333 1.00 98.62 104 THR A N 1
ATOM 812 C CA . THR A 1 104 ? -0.040 3.535 -11.589 1.00 98.62 104 THR A CA 1
ATOM 813 C C . THR A 1 104 ? -0.588 4.374 -10.443 1.00 98.62 104 THR A C 1
ATOM 815 O O . THR A 1 104 ? -1.062 5.490 -10.673 1.00 98.62 104 THR A O 1
ATOM 818 N N . LEU A 1 105 ? -0.480 3.903 -9.194 1.00 98.38 105 LEU A N 1
ATOM 819 C CA . LEU A 1 105 ? -0.994 4.638 -8.034 1.00 98.38 105 LEU A CA 1
ATOM 820 C C . LEU A 1 105 ? -0.308 6.003 -7.856 1.00 98.38 105 LEU A C 1
ATOM 822 O O . LEU A 1 105 ? -0.931 6.944 -7.356 1.00 98.38 105 LEU A O 1
ATOM 826 N N . SER A 1 106 ? 0.960 6.142 -8.262 1.00 97.12 106 SER A N 1
ATOM 827 C CA . SER A 1 106 ? 1.715 7.398 -8.133 1.00 97.12 106 SER A CA 1
ATOM 828 C C . SER A 1 106 ? 1.206 8.533 -9.031 1.00 97.12 106 SER A C 1
ATOM 830 O O . SER A 1 106 ? 1.530 9.702 -8.788 1.00 97.12 106 SER A O 1
ATOM 832 N N . THR A 1 107 ? 0.367 8.214 -10.022 1.00 96.88 107 THR A N 1
ATOM 833 C CA . THR A 1 107 ? -0.200 9.185 -10.970 1.00 96.88 107 THR A CA 1
ATOM 834 C C . THR A 1 107 ? -1.334 10.047 -10.393 1.00 96.88 107 THR A C 1
ATOM 836 O O . THR A 1 107 ? -1.708 11.045 -11.015 1.00 96.88 107 THR A O 1
ATOM 839 N N . TRP A 1 108 ? -1.840 9.719 -9.195 1.00 94.06 108 TRP A N 1
ATOM 840 C CA . TRP A 1 108 ? -2.865 10.484 -8.462 1.00 94.06 108 TRP A CA 1
ATOM 841 C C . TRP A 1 108 ? -2.367 11.857 -7.948 1.00 94.06 108 TRP A C 1
ATOM 843 O O . TRP A 1 108 ? -3.050 12.888 -8.148 1.00 94.06 108 TRP A O 1
#

pLDDT: mean 96.21, std 3.53, range [78.94, 98.75]

Radius of gyration: 15.46 Å; chains: 1; bounding box: 33×29×44 Å

Organism: NCBI:txid762209

Sequence (108 aa):
MQVQLIDDKDGAEVVVRIPDLLGALILKSAAYSADHAGYGDRHLYDAAMLASLIPDPDAELARLHSGTDRKRIRLLHDKLIEDSPYWDNLDESHRQDGLDTIETLSTW

Foldseek 3Di:
DWDWDADPPPRDIDIDDDDDLLRLLLVLLVQLVVDPPPPSVVSLLVNLQSQLPDPDLLVVLVVDDDPSSLVSLVSSLVQLDLPHCSCVPDDPSSNVSSNVNSVSNNVD